Protein AF-A0A963WBA7-F1 (afdb_monomer_lite)

pLDDT: mean 93.36, std 5.77, range [62.75, 98.31]

Sequence (46 aa):
MKHVPRKRFGQHFLTDPAVIDAIVRAIDPRPGQAVVEIGPGLAALT

Structure (mmCIF, N/CA/C/O backbone):
data_AF-A0A963WBA7-F1
#
_entry.id   AF-A0A963WBA7-F1
#
loop_
_atom_site.group_PDB
_atom_site.id
_atom_site.type_symbol
_atom_site.label_atom_id
_atom_site.label_alt_id
_atom_site.label_comp_id
_atom_site.label_asym_id
_atom_site.label_entity_id
_atom_site.label_seq_id
_atom_site.pdbx_PDB_ins_code
_atom_site.Cartn_x
_a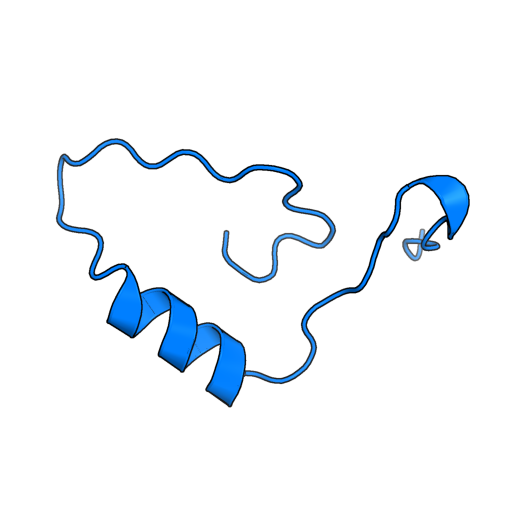tom_site.Cartn_y
_atom_site.Cartn_z
_atom_site.occupancy
_atom_site.B_iso_or_equiv
_atom_site.auth_seq_id
_atom_site.auth_comp_id
_atom_site.auth_asym_id
_atom_site.auth_atom_id
_atom_site.pdbx_PDB_model_num
ATOM 1 N N . MET A 1 1 ? 6.006 17.353 -9.485 1.00 62.75 1 MET A N 1
ATOM 2 C CA . MET A 1 1 ? 7.355 16.737 -9.463 1.00 62.75 1 MET A CA 1
ATOM 3 C C . MET A 1 1 ? 7.187 15.229 -9.362 1.00 62.75 1 MET A C 1
ATOM 5 O O . MET A 1 1 ? 6.341 14.791 -8.596 1.00 62.75 1 MET A O 1
ATOM 9 N N . LYS A 1 2 ? 7.926 14.441 -10.151 1.00 81.19 2 LYS A N 1
ATOM 10 C CA . LYS A 1 2 ? 7.865 12.972 -10.097 1.00 81.19 2 LYS A CA 1
ATOM 11 C C . LYS A 1 2 ? 8.570 12.486 -8.827 1.00 81.19 2 LYS A C 1
ATOM 13 O O . LYS A 1 2 ? 9.662 12.962 -8.528 1.00 81.19 2 LYS A O 1
ATOM 18 N N . HIS A 1 3 ? 7.956 11.572 -8.082 1.00 84.50 3 HIS A N 1
ATOM 19 C CA . HIS A 1 3 ? 8.593 10.972 -6.912 1.00 84.50 3 HIS A CA 1
ATOM 20 C C . HIS A 1 3 ? 9.837 10.170 -7.328 1.00 84.50 3 HIS A C 1
ATOM 22 O O . HIS A 1 3 ? 9.792 9.421 -8.306 1.00 84.50 3 HIS A O 1
ATOM 28 N N . VAL A 1 4 ? 10.9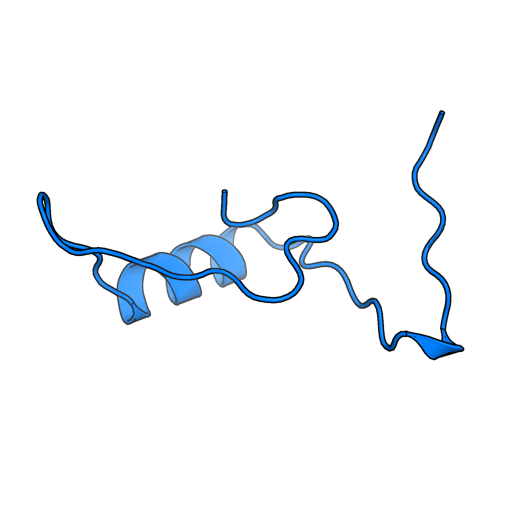37 10.318 -6.583 1.00 90.62 4 VAL A N 1
ATOM 29 C CA . VAL A 1 4 ? 12.189 9.582 -6.811 1.00 90.62 4 VAL A CA 1
ATOM 30 C C . VAL A 1 4 ? 12.469 8.689 -5.594 1.00 90.62 4 VAL A C 1
ATOM 32 O O . VAL A 1 4 ? 12.779 9.226 -4.526 1.00 90.62 4 VAL A O 1
ATOM 35 N N . PRO A 1 5 ? 12.380 7.351 -5.728 1.00 90.38 5 PRO A N 1
ATOM 36 C CA . PRO A 1 5 ? 12.673 6.436 -4.632 1.00 90.38 5 PRO A CA 1
ATOM 37 C C . PRO A 1 5 ? 14.123 6.550 -4.167 1.00 90.38 5 PRO A C 1
ATOM 39 O O . PRO A 1 5 ? 15.059 6.640 -4.967 1.00 90.38 5 PRO A O 1
ATOM 42 N N . ARG A 1 6 ? 14.327 6.489 -2.852 1.00 93.38 6 ARG A N 1
ATOM 43 C CA . ARG A 1 6 ? 15.658 6.479 -2.240 1.00 93.38 6 ARG A CA 1
ATOM 44 C C . ARG A 1 6 ? 15.944 5.096 -1.673 1.00 93.38 6 ARG A C 1
ATOM 46 O O . ARG A 1 6 ? 15.374 4.705 -0.660 1.00 93.38 6 ARG A O 1
ATOM 53 N N . LYS A 1 7 ? 16.907 4.391 -2.274 1.00 92.19 7 LYS A N 1
ATOM 54 C CA . LYS A 1 7 ? 17.266 3.002 -1.923 1.00 92.19 7 LYS A CA 1
ATOM 55 C C . LYS A 1 7 ? 17.555 2.785 -0.431 1.00 92.19 7 LYS A C 1
ATOM 57 O O . LYS A 1 7 ? 17.186 1.756 0.114 1.00 92.19 7 LYS A O 1
ATOM 62 N N . ARG A 1 8 ? 18.149 3.772 0.253 1.00 96.44 8 ARG A N 1
ATOM 63 C CA . ARG A 1 8 ? 18.438 3.701 1.701 1.00 96.44 8 ARG A CA 1
ATOM 64 C C . ARG A 1 8 ? 17.195 3.592 2.593 1.00 96.44 8 ARG A C 1
ATOM 66 O O . ARG A 1 8 ? 17.328 3.254 3.759 1.00 96.44 8 ARG A O 1
ATOM 73 N N . PHE A 1 9 ? 16.020 3.920 2.062 1.00 93.69 9 PHE A N 1
ATOM 74 C CA . PHE A 1 9 ? 14.741 3.793 2.756 1.00 93.69 9 PHE A CA 1
ATOM 75 C C . PHE A 1 9 ? 13.968 2.539 2.330 1.00 93.69 9 PHE A C 1
ATOM 77 O O . PHE A 1 9 ? 12.814 2.397 2.708 1.00 93.69 9 PHE A O 1
ATOM 84 N N . GLY A 1 10 ? 14.566 1.652 1.520 1.00 93.81 10 GLY A N 1
ATOM 85 C CA . GLY A 1 10 ? 13.919 0.409 1.087 1.00 93.81 10 GLY A CA 1
ATOM 86 C C . GLY A 1 10 ? 12.647 0.622 0.261 1.00 93.81 10 GLY A C 1
ATOM 87 O O . GLY A 1 10 ? 11.780 -0.242 0.244 1.00 93.81 10 GLY A O 1
ATOM 88 N N . GLN A 1 11 ? 12.500 1.776 -0.398 1.00 95.25 11 GLN A N 1
ATOM 89 C CA . GLN A 1 11 ? 11.296 2.108 -1.158 1.00 95.25 11 GLN A CA 1
ATOM 90 C C . GLN A 1 11 ? 11.211 1.271 -2.441 1.00 95.25 11 GLN A C 1
ATOM 92 O O . GLN A 1 11 ? 11.861 1.586 -3.441 1.00 95.25 11 GLN A O 1
ATOM 97 N N . HIS A 1 12 ? 10.381 0.232 -2.404 1.00 93.31 12 HIS A N 1
ATOM 98 C CA . HIS A 1 12 ? 9.939 -0.541 -3.559 1.00 93.31 12 HIS A CA 1
ATOM 99 C C . HIS A 1 12 ? 8.435 -0.323 -3.720 1.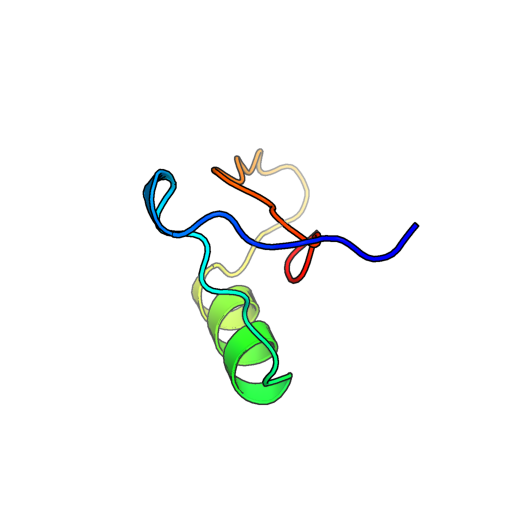00 93.31 12 HIS A C 1
ATOM 101 O O . HIS A 1 12 ? 7.675 -0.576 -2.791 1.00 93.31 12 HIS A O 1
ATOM 107 N N . PHE A 1 13 ? 8.010 0.194 -4.872 1.00 93.81 13 PHE A N 1
ATOM 108 C CA . PHE A 1 13 ? 6.604 0.521 -5.101 1.00 93.81 13 PHE A CA 1
ATOM 109 C C . PHE A 1 13 ? 5.891 -0.616 -5.817 1.00 93.81 13 PHE A C 1
ATOM 111 O O . PHE A 1 13 ? 6.416 -1.165 -6.785 1.00 93.81 13 PHE A O 1
ATOM 118 N N . LEU A 1 14 ? 4.686 -0.931 -5.347 1.00 94.44 14 LEU A N 1
ATOM 119 C CA . LEU A 1 14 ? 3.769 -1.821 -6.044 1.00 94.44 14 LEU A CA 1
ATOM 120 C C . LEU A 1 14 ? 3.303 -1.145 -7.334 1.00 94.44 14 LEU A C 1
ATOM 122 O O . LEU A 1 14 ? 2.900 0.017 -7.327 1.00 94.44 14 LEU A O 1
ATOM 126 N N . THR A 1 15 ? 3.377 -1.877 -8.440 1.00 94.06 15 THR A N 1
ATOM 127 C CA . THR A 1 15 ? 2.951 -1.398 -9.763 1.00 94.06 15 THR A CA 1
ATOM 128 C C . THR A 1 15 ? 1.932 -2.315 -10.428 1.00 94.06 15 THR A C 1
ATOM 130 O O . THR A 1 15 ? 1.359 -1.927 -11.439 1.00 94.06 15 THR A O 1
ATOM 133 N N . ASP A 1 16 ? 1.737 -3.527 -9.901 1.00 97.12 16 ASP A N 1
ATOM 134 C CA . ASP A 1 16 ? 0.804 -4.515 -10.440 1.00 97.12 16 ASP A CA 1
ATOM 135 C C . ASP A 1 16 ? -0.555 -4.416 -9.718 1.00 97.12 16 ASP A C 1
ATOM 137 O O . AS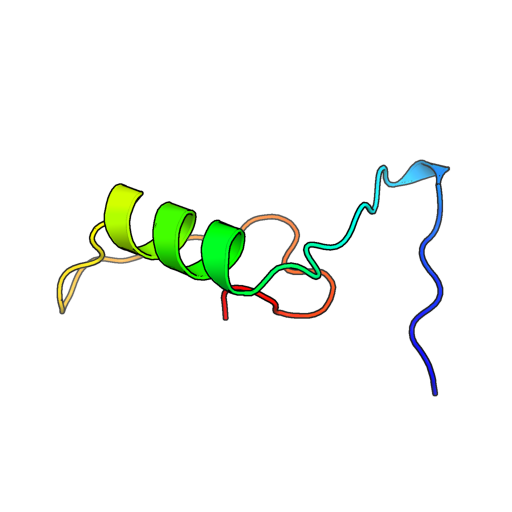P A 1 16 ? -0.623 -4.722 -8.521 1.00 97.12 16 ASP A O 1
ATOM 141 N N . PRO A 1 17 ? -1.637 -4.026 -10.418 1.00 95.94 17 PRO A N 1
ATOM 142 C CA . PRO A 1 17 ? -2.974 -3.938 -9.837 1.00 95.94 17 PRO A CA 1
ATOM 143 C C . PRO A 1 17 ? -3.501 -5.265 -9.282 1.00 95.94 17 PRO A C 1
ATOM 145 O O . PRO A 1 17 ? -4.202 -5.262 -8.274 1.00 95.94 17 PRO A O 1
ATOM 148 N N . ALA A 1 18 ? -3.147 -6.408 -9.878 1.00 98.00 18 ALA A N 1
ATOM 149 C CA . ALA A 1 18 ? -3.646 -7.703 -9.415 1.00 98.00 18 ALA A CA 1
ATOM 150 C C . ALA A 1 18 ? -3.081 -8.068 -8.033 1.00 98.00 18 ALA A C 1
ATOM 152 O O . ALA A 1 18 ? -3.779 -8.653 -7.202 1.00 98.00 18 ALA A O 1
ATOM 153 N N . VAL A 1 19 ? -1.827 -7.690 -7.768 1.00 97.50 19 VAL A N 1
ATOM 154 C CA . VAL A 1 19 ? -1.192 -7.866 -6.455 1.00 97.50 19 VAL A CA 1
ATOM 155 C C . VAL A 1 19 ? -1.817 -6.928 -5.424 1.00 97.50 19 VAL A C 1
ATOM 157 O O . VAL A 1 19 ? -2.099 -7.361 -4.309 1.00 97.50 19 VAL A O 1
ATOM 160 N N . ILE A 1 20 ? -2.073 -5.671 -5.797 1.00 96.50 20 ILE A N 1
ATOM 161 C CA . ILE A 1 20 ? -2.759 -4.684 -4.947 1.00 96.50 20 ILE A CA 1
ATOM 162 C C . ILE A 1 20 ? -4.139 -5.218 -4.535 1.00 96.50 20 ILE A C 1
ATOM 164 O O . ILE A 1 20 ? -4.426 -5.314 -3.341 1.00 96.50 20 ILE A O 1
ATOM 168 N N . ASP A 1 21 ? -4.948 -5.672 -5.495 1.00 97.44 21 ASP A N 1
ATOM 169 C CA . ASP A 1 21 ? -6.271 -6.251 -5.233 1.00 97.44 21 ASP A CA 1
ATOM 170 C C . ASP A 1 21 ? -6.199 -7.490 -4.331 1.00 97.44 21 ASP A C 1
ATOM 172 O O . ASP A 1 21 ? -7.038 -7.673 -3.446 1.00 97.44 21 ASP A O 1
ATOM 176 N N . ALA A 1 22 ? -5.206 -8.360 -4.540 1.00 98.31 22 ALA A N 1
ATOM 177 C CA . ALA A 1 22 ? -5.006 -9.542 -3.707 1.00 98.31 22 ALA A CA 1
ATOM 178 C C . ALA A 1 22 ? -4.658 -9.171 -2.255 1.00 98.31 22 ALA A C 1
ATOM 180 O O . ALA A 1 22 ? -5.180 -9.799 -1.333 1.00 98.31 22 ALA A O 1
ATOM 181 N N . ILE A 1 23 ? -3.833 -8.138 -2.043 1.00 97.25 23 ILE A N 1
ATOM 182 C CA . ILE A 1 23 ? -3.507 -7.617 -0.707 1.00 97.25 23 ILE A CA 1
ATOM 183 C C . ILE A 1 23 ? -4.767 -7.069 -0.032 1.00 97.25 23 ILE A C 1
ATOM 185 O O . ILE A 1 23 ? -5.060 -7.452 1.100 1.00 97.25 23 ILE A O 1
ATOM 189 N N . VAL A 1 24 ? -5.541 -6.227 -0.724 1.00 96.00 24 VAL A N 1
ATOM 190 C CA . VAL A 1 24 ? -6.774 -5.644 -0.167 1.00 96.00 24 VAL A CA 1
ATOM 191 C C . VAL A 1 24 ? -7.774 -6.739 0.209 1.00 96.00 24 VAL A C 1
ATOM 193 O O . VAL A 1 24 ? -8.321 -6.719 1.311 1.00 96.00 24 VAL A O 1
ATOM 196 N N . ARG A 1 25 ? -7.963 -7.743 -0.659 1.00 97.75 25 ARG A N 1
ATOM 197 C CA . ARG A 1 25 ? -8.823 -8.904 -0.369 1.00 97.75 25 ARG A CA 1
ATOM 198 C C . ARG A 1 25 ? -8.333 -9.728 0.818 1.00 97.75 25 ARG A C 1
ATOM 200 O O . ARG A 1 25 ? -9.157 -10.243 1.560 1.00 97.75 25 ARG A O 1
ATOM 207 N N . ALA A 1 26 ? -7.021 -9.875 0.988 1.00 98.00 26 ALA A N 1
ATOM 208 C CA . ALA A 1 26 ? -6.454 -10.614 2.112 1.00 98.00 26 ALA A CA 1
ATOM 209 C C . ALA A 1 26 ? -6.607 -9.866 3.449 1.00 98.00 26 ALA A C 1
ATOM 211 O O . ALA A 1 26 ? -6.743 -10.509 4.487 1.00 98.00 26 ALA A O 1
ATOM 212 N N . ILE A 1 27 ? -6.581 -8.528 3.427 1.00 96.12 27 ILE A N 1
ATOM 213 C CA . ILE A 1 27 ? -6.831 -7.688 4.608 1.00 96.12 27 ILE A CA 1
ATOM 214 C C . ILE A 1 27 ? -8.321 -7.698 4.987 1.00 96.12 27 ILE A C 1
ATOM 216 O O . ILE A 1 27 ? -8.626 -7.659 6.177 1.00 96.12 27 ILE A O 1
ATOM 220 N N . ASP A 1 28 ? -9.221 -7.747 3.995 1.00 96.81 28 ASP A N 1
ATOM 221 C CA . ASP A 1 28 ? -10.687 -7.714 4.156 1.00 96.81 28 ASP A CA 1
ATOM 222 C C . ASP A 1 28 ? -11.162 -6.615 5.136 1.00 96.81 28 ASP A C 1
ATOM 224 O O . ASP A 1 28 ? -11.753 -6.900 6.184 1.00 96.81 28 ASP A O 1
ATOM 228 N N . PRO A 1 29 ? -10.852 -5.330 4.863 1.00 94.31 29 PRO A N 1
ATOM 229 C CA . PRO A 1 29 ? -11.192 -4.255 5.781 1.00 94.31 29 PRO A CA 1
ATOM 230 C C . PRO A 1 29 ? -12.710 -4.073 5.850 1.00 94.31 29 PRO A C 1
ATOM 232 O O . PRO A 1 29 ? -13.381 -3.878 4.835 1.00 94.31 29 PRO A O 1
ATOM 235 N N . ARG A 1 30 ? -13.265 -4.075 7.065 1.00 97.12 30 ARG A N 1
ATOM 236 C CA . ARG A 1 30 ? -14.706 -3.888 7.275 1.00 97.12 30 ARG A CA 1
ATOM 237 C C . ARG A 1 30 ? -15.027 -2.467 7.739 1.00 97.12 30 ARG A C 1
ATOM 239 O O . ARG A 1 30 ? -14.226 -1.859 8.456 1.00 97.12 30 ARG A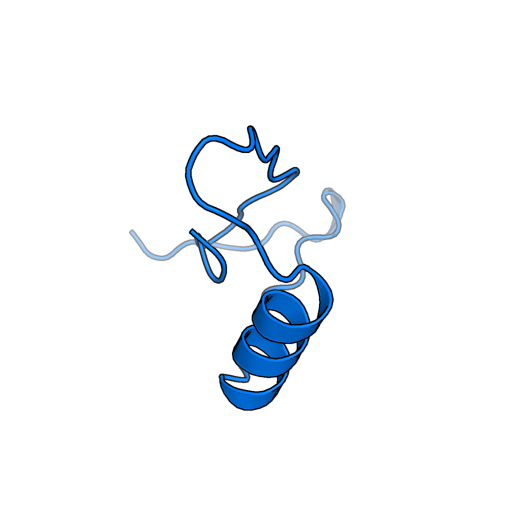 O 1
ATOM 246 N N . PRO A 1 31 ? -16.219 -1.938 7.403 1.00 96.25 31 PRO A N 1
ATOM 247 C CA . PRO A 1 31 ? -16.653 -0.629 7.875 1.00 96.25 31 PRO A CA 1
ATOM 248 C C . PRO A 1 31 ? -16.540 -0.495 9.398 1.00 96.25 31 PRO A C 1
ATOM 250 O O . PRO A 1 31 ? -16.923 -1.394 10.145 1.00 96.25 31 PRO A O 1
ATOM 253 N N . GLY A 1 32 ? -16.009 0.639 9.854 1.00 96.38 32 GLY A N 1
ATOM 254 C CA . GLY A 1 32 ? -15.809 0.926 11.277 1.00 96.38 32 GLY A CA 1
ATOM 255 C C . GLY A 1 32 ? -14.541 0.323 11.892 1.00 96.38 32 GLY A C 1
ATOM 256 O O . GLY A 1 32 ? -14.242 0.627 13.045 1.00 96.38 32 GLY A O 1
ATOM 257 N N . GLN A 1 33 ? -13.766 -0.483 11.156 1.00 96.56 33 GLN A N 1
ATOM 258 C CA . GLN A 1 33 ? -12.440 -0.906 11.607 1.00 96.56 33 GLN A CA 1
ATOM 259 C C . GLN A 1 33 ? -11.401 0.179 11.314 1.00 96.56 33 GLN A C 1
ATOM 261 O O . GLN A 1 33 ? -11.337 0.720 10.213 1.00 96.56 33 GLN A O 1
ATOM 266 N N . ALA A 1 34 ? -10.563 0.479 12.305 1.00 95.50 34 ALA A N 1
ATOM 267 C CA . ALA A 1 34 ? -9.394 1.321 12.100 1.00 95.50 34 ALA A CA 1
ATOM 268 C C . ALA A 1 34 ? -8.275 0.502 11.439 1.00 95.50 34 ALA A C 1
ATOM 270 O O . ALA A 1 34 ? -7.953 -0.593 11.903 1.00 95.50 34 ALA A O 1
ATOM 271 N N . VAL A 1 35 ? -7.671 1.047 10.382 1.00 94.44 35 VAL A N 1
ATOM 272 C CA . VAL A 1 35 ? -6.538 0.448 9.662 1.00 94.44 35 VAL A CA 1
ATOM 273 C C . VAL A 1 35 ? -5.371 1.429 9.687 1.00 94.44 35 VAL A C 1
ATOM 275 O O . VAL A 1 35 ? -5.567 2.638 9.570 1.00 94.44 35 VAL A O 1
ATOM 278 N N . VAL A 1 36 ? -4.156 0.909 9.857 1.00 95.38 36 VAL A N 1
ATOM 279 C CA . VAL A 1 36 ? -2.921 1.699 9.831 1.00 95.38 36 VAL A CA 1
ATOM 280 C C . VAL A 1 36 ? -2.067 1.230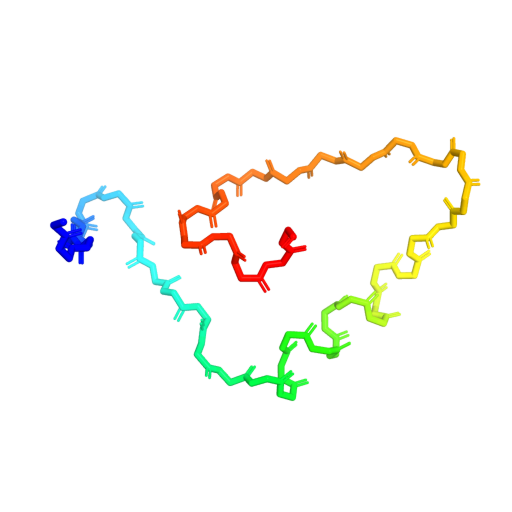 8.663 1.00 95.38 36 VAL A C 1
ATOM 282 O O . VAL A 1 36 ? -1.640 0.078 8.630 1.00 95.38 36 VAL A O 1
ATOM 285 N N . GLU A 1 37 ? -1.788 2.135 7.729 1.00 94.88 37 GLU A N 1
ATOM 286 C CA . GLU A 1 37 ? -0.813 1.916 6.663 1.00 94.88 37 GLU A CA 1
ATOM 287 C C . GLU A 1 37 ? 0.553 2.474 7.087 1.00 94.88 37 GLU A C 1
ATOM 289 O O . GLU A 1 37 ? 0.673 3.632 7.494 1.00 94.88 37 GLU A O 1
ATOM 294 N N . ILE A 1 38 ? 1.600 1.651 6.992 1.00 95.00 38 ILE A N 1
ATOM 295 C CA . ILE A 1 38 ? 2.973 2.055 7.306 1.00 95.00 38 ILE A CA 1
ATOM 296 C C . ILE A 1 38 ? 3.766 2.145 6.008 1.00 95.00 38 ILE A C 1
ATOM 298 O O . ILE A 1 38 ? 3.963 1.151 5.318 1.00 95.00 38 ILE A O 1
ATOM 302 N N . GLY A 1 39 ? 4.276 3.341 5.716 1.00 93.56 39 GLY A N 1
ATOM 303 C CA . GLY A 1 39 ? 5.068 3.596 4.515 1.00 93.56 39 GLY A CA 1
ATOM 304 C C . GLY A 1 39 ? 4.229 3.653 3.232 1.00 93.56 39 GLY A C 1
ATOM 305 O O . GLY A 1 39 ? 4.546 2.924 2.296 1.00 93.56 39 GLY A O 1
ATOM 306 N N . PRO A 1 40 ? 3.229 4.553 3.135 1.00 93.44 40 PRO A N 1
ATOM 307 C CA . PRO A 1 40 ? 2.286 4.582 2.011 1.00 93.44 40 PRO A CA 1
ATOM 308 C C . PRO A 1 40 ? 2.949 4.869 0.660 1.00 93.44 40 PRO A C 1
ATOM 310 O O . PRO A 1 40 ? 2.434 4.515 -0.396 1.00 93.44 40 PRO A O 1
ATOM 313 N N . GLY A 1 41 ? 4.130 5.498 0.658 1.00 91.50 41 GLY A N 1
ATOM 314 C CA . GLY A 1 41 ? 4.899 5.720 -0.561 1.00 91.50 41 GLY A CA 1
ATOM 315 C C . GLY A 1 41 ? 4.116 6.537 -1.589 1.00 91.50 41 GLY A C 1
ATOM 316 O O . GLY A 1 41 ? 3.896 7.728 -1.390 1.00 91.50 41 GLY A O 1
ATOM 317 N N . LEU A 1 42 ? 3.725 5.893 -2.690 1.00 91.31 42 LEU A N 1
ATOM 318 C CA . LEU A 1 42 ? 2.898 6.480 -3.751 1.00 91.31 42 LEU A CA 1
ATOM 319 C C . LEU A 1 42 ? 1.388 6.321 -3.522 1.00 91.31 42 LEU A C 1
ATOM 321 O O . LEU A 1 42 ? 0.630 6.593 -4.447 1.00 91.31 42 LEU A O 1
ATOM 325 N N . ALA A 1 43 ? 0.971 5.893 -2.328 1.00 89.38 43 ALA A N 1
ATOM 326 C CA . ALA A 1 43 ? -0.419 5.624 -1.975 1.00 89.38 43 ALA A CA 1
ATOM 327 C C . ALA A 1 43 ? -1.055 4.568 -2.897 1.00 89.38 43 ALA A C 1
ATOM 329 O O . ALA A 1 43 ? -2.130 4.759 -3.445 1.00 89.38 43 ALA A O 1
ATOM 330 N N . ALA A 1 44 ? -0.356 3.446 -3.114 1.00 90.62 44 ALA A N 1
ATOM 331 C CA . ALA A 1 44 ? -0.866 2.365 -3.964 1.00 90.62 44 ALA A CA 1
ATOM 332 C C . ALA A 1 44 ? -2.042 1.600 -3.326 1.00 90.62 44 ALA A C 1
ATOM 334 O O . ALA A 1 44 ? -2.787 0.938 -4.043 1.00 90.62 44 ALA A O 1
ATOM 335 N N . LEU A 1 45 ? -2.174 1.660 -1.995 1.00 88.75 45 LEU A N 1
ATOM 336 C CA . LEU A 1 45 ? -3.213 0.987 -1.209 1.00 88.75 45 LEU A CA 1
ATOM 337 C C . LEU A 1 45 ? -4.180 1.968 -0.517 1.00 88.75 45 LEU A C 1
ATOM 339 O O . LEU A 1 45 ? -5.096 1.507 0.164 1.00 88.75 45 LEU A O 1
ATOM 343 N N . THR A 1 46 ? -3.969 3.282 -0.667 1.00 87.56 46 THR A N 1
ATOM 344 C CA . THR A 1 46 ? -4.779 4.340 -0.039 1.00 87.56 46 THR A CA 1
ATOM 345 C C . THR A 1 46 ? -5.863 4.857 -0.977 1.00 87.56 46 THR A C 1
ATOM 347 O O . THR A 1 46 ? -5.559 5.063 -2.173 1.00 87.56 46 THR A O 1
#

Secondary structure (DSSP, 8-state):
------GGGT------HHHHHHHHHHH-PPTT-----S--TTTS--

Radius of gyration: 12.63 Å; chains: 1; bounding box: 35×27×22 Å

Foldseek 3Di:
DDDDDDVVVVDDDDDDVVVLVVVCVVVVDDPPDDDDDDCCPVVSND